Protein AF-A0A9Q4A9U7-F1 (afdb_monomer_lite)

Secondary structure (DSSP, 8-state):
----SS-HHHHHIIIIIIS-GGGGGGSGGGTT--HHHHHHHHT-

pLDDT: mean 86.48, std 12.94, range [45.28, 96.12]

Sequence (44 aa):
MSESLLSSRNLAFELYEVLDAEGLIRRERFAEHSRETFDAALGT

Structure (mmCIF, N/CA/C/O backbone):
data_AF-A0A9Q4A9U7-F1
#
_entry.id   AF-A0A9Q4A9U7-F1
#
loop_
_atom_site.group_PDB
_atom_site.id
_atom_site.type_symbol
_atom_site.label_atom_id
_atom_site.label_alt_id
_atom_site.label_comp_id
_atom_site.label_asym_id
_atom_site.label_entity_id
_atom_site.label_seq_id
_atom_site.pdbx_PDB_ins_code
_atom_site.Cartn_x
_atom_site.Cartn_y
_atom_site.Cartn_z
_atom_site.occupancy
_atom_site.B_iso_or_equiv
_atom_site.auth_seq_id
_atom_site.auth_comp_id
_atom_site.auth_asym_id
_atom_site.auth_atom_id
_atom_site.pdbx_PDB_model_num
ATOM 1 N N . MET A 1 1 ? -25.481 0.208 5.232 1.00 45.28 1 MET A N 1
ATOM 2 C CA . MET A 1 1 ? -24.477 1.270 5.420 1.00 45.28 1 MET A CA 1
ATOM 3 C C . MET A 1 1 ? -23.441 0.704 6.363 1.00 45.28 1 MET A C 1
ATOM 5 O O . MET A 1 1 ? -23.621 0.805 7.567 1.00 45.28 1 MET A O 1
ATOM 9 N N . SER A 1 2 ? -22.487 -0.057 5.830 1.00 49.75 2 SER A N 1
ATOM 10 C CA . SER A 1 2 ? -21.495 -0.753 6.646 1.00 49.75 2 SER A CA 1
ATOM 11 C C . SER A 1 2 ? -20.705 0.297 7.416 1.00 49.75 2 SER A C 1
ATOM 13 O O . SER A 1 2 ? -20.025 1.116 6.803 1.00 49.75 2 SER A O 1
ATOM 15 N N . GLU A 1 3 ? -20.855 0.325 8.739 1.00 54.50 3 GLU A N 1
ATOM 16 C CA . GLU A 1 3 ? -19.941 1.059 9.603 1.00 54.50 3 GLU A CA 1
ATOM 17 C C . GLU A 1 3 ? -18.561 0.464 9.352 1.00 54.50 3 GLU A C 1
ATOM 19 O O . GLU A 1 3 ? -18.248 -0.639 9.801 1.00 54.50 3 GLU A O 1
ATOM 24 N N . SER A 1 4 ? -17.774 1.139 8.516 1.00 63.91 4 SER A N 1
ATOM 25 C CA . SER A 1 4 ? -16.421 0.702 8.235 1.00 63.91 4 SER A CA 1
ATOM 26 C C . SER A 1 4 ? -15.653 0.775 9.547 1.00 63.91 4 SER A C 1
ATOM 28 O O . SER A 1 4 ? -15.314 1.856 10.023 1.00 63.91 4 SER A O 1
ATOM 30 N N . LEU A 1 5 ? -15.371 -0.392 10.129 1.00 70.25 5 LEU A N 1
ATOM 31 C CA . LEU A 1 5 ? -14.469 -0.544 11.274 1.00 70.25 5 LEU A CA 1
ATOM 32 C C . LEU A 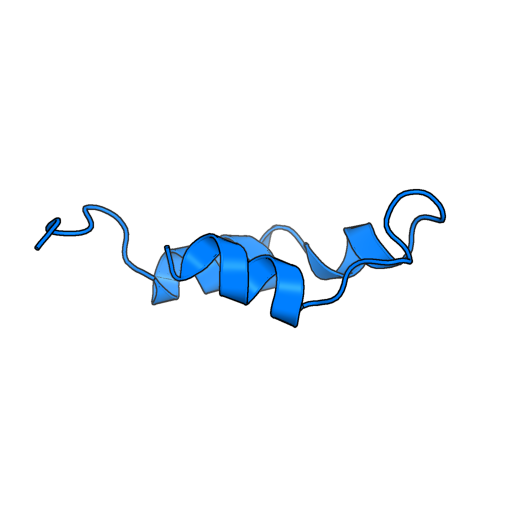1 5 ? -13.058 -0.016 10.954 1.00 70.25 5 LEU A C 1
ATOM 34 O O . LEU A 1 5 ? -12.238 0.171 11.850 1.00 70.25 5 LEU A O 1
ATOM 38 N N . LEU A 1 6 ? -12.776 0.219 9.671 1.00 73.44 6 LEU A N 1
ATOM 39 C CA . LEU A 1 6 ? -11.529 0.749 9.158 1.00 73.44 6 LEU A CA 1
ATOM 40 C C . LEU A 1 6 ? -11.685 2.222 8.773 1.00 73.44 6 LEU A C 1
ATOM 42 O O . LEU A 1 6 ? -12.552 2.604 7.987 1.00 73.44 6 LEU A O 1
ATOM 46 N N . SER A 1 7 ? -10.785 3.054 9.293 1.00 85.75 7 SER A N 1
ATOM 47 C CA . SER A 1 7 ? -10.626 4.436 8.841 1.00 85.75 7 SER A CA 1
ATOM 48 C C . SER A 1 7 ? -9.979 4.452 7.456 1.00 85.75 7 SER A C 1
ATOM 50 O O . SER A 1 7 ? -8.820 4.059 7.322 1.00 85.75 7 SER A O 1
ATOM 52 N N . SER A 1 8 ? -10.682 4.958 6.438 1.00 84.69 8 SER A N 1
ATOM 53 C CA . SER A 1 8 ? -10.157 5.070 5.065 1.00 84.69 8 SER A CA 1
ATOM 54 C C . SER A 1 8 ? -8.872 5.899 5.001 1.00 84.69 8 SER A C 1
ATOM 56 O O . SER A 1 8 ? -7.972 5.591 4.228 1.00 84.69 8 SER A O 1
ATOM 58 N N . ARG A 1 9 ? -8.748 6.919 5.863 1.00 86.94 9 ARG A N 1
ATOM 59 C CA . ARG A 1 9 ? -7.519 7.715 5.992 1.00 86.94 9 ARG A CA 1
ATOM 60 C C . ARG A 1 9 ? -6.359 6.867 6.508 1.00 86.94 9 ARG A C 1
ATOM 62 O O . ARG A 1 9 ? -5.268 6.956 5.963 1.00 86.94 9 ARG A O 1
ATOM 69 N N . ASN A 1 10 ? -6.591 6.072 7.553 1.00 90.50 10 ASN A N 1
ATOM 70 C CA . ASN A 1 10 ? -5.544 5.217 8.110 1.00 90.50 10 ASN A CA 1
ATOM 71 C C . ASN A 1 10 ? -5.144 4.123 7.117 1.00 90.50 10 ASN A C 1
ATOM 73 O O . ASN A 1 10 ? -3.970 3.825 6.964 1.00 90.50 10 ASN A O 1
ATOM 77 N N . LEU A 1 11 ? -6.119 3.566 6.399 1.00 88.88 11 LEU A N 1
ATOM 78 C CA . LEU A 1 11 ? -5.868 2.563 5.372 1.00 88.88 11 LEU A CA 1
ATOM 79 C C . LEU A 1 11 ? -5.038 3.125 4.210 1.00 88.88 11 LEU A C 1
ATOM 81 O O . LEU A 1 11 ? -4.093 2.477 3.777 1.00 88.88 11 LEU A O 1
ATOM 85 N N . ALA A 1 12 ? -5.34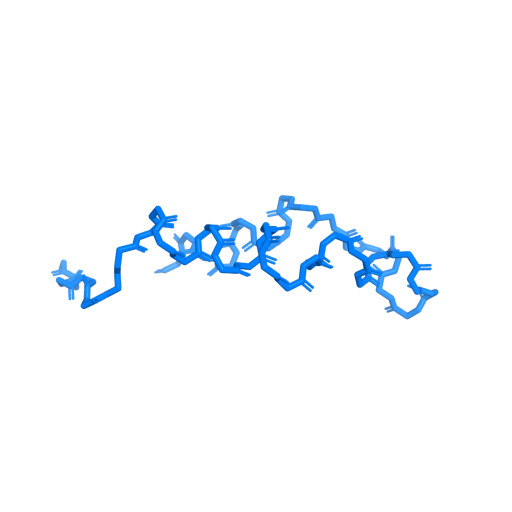5 4.341 3.749 1.00 90.50 12 ALA A N 1
ATOM 86 C CA . ALA A 1 12 ? -4.556 5.016 2.721 1.00 90.50 12 ALA A CA 1
ATOM 87 C C . ALA A 1 12 ? -3.122 5.311 3.195 1.00 90.50 12 ALA A C 1
ATOM 89 O O . ALA A 1 12 ? -2.181 5.124 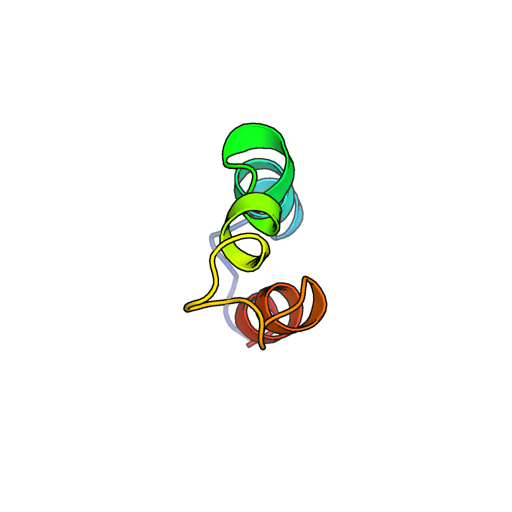2.427 1.00 90.50 12 ALA A O 1
ATOM 90 N N . PHE A 1 13 ? -2.953 5.723 4.456 1.00 92.25 13 PHE A N 1
ATOM 91 C CA . PHE A 1 13 ? -1.637 5.940 5.060 1.00 92.25 13 PHE A CA 1
ATOM 92 C C . PHE A 1 13 ? -0.806 4.649 5.077 1.00 92.25 13 PHE A C 1
ATOM 94 O O . PHE A 1 13 ? 0.294 4.613 4.532 1.00 92.25 13 PHE A O 1
ATOM 101 N N . GLU A 1 14 ? -1.352 3.561 5.622 1.00 93.88 14 GLU A N 1
ATOM 102 C CA . GLU A 1 14 ? -0.662 2.266 5.648 1.00 93.88 14 GLU A CA 1
ATOM 103 C C . GLU A 1 14 ? -0.319 1.782 4.228 1.00 93.88 14 GLU A C 1
ATOM 105 O O . GLU A 1 14 ? 0.797 1.341 3.963 1.00 93.88 14 GLU A O 1
ATOM 110 N N . LEU A 1 15 ? -1.251 1.904 3.278 1.00 93.56 15 LEU A N 1
ATOM 111 C CA . LEU A 1 15 ? -1.075 1.377 1.925 1.00 93.56 15 LEU A CA 1
ATOM 112 C C . LEU A 1 15 ? -0.038 2.154 1.100 1.00 93.56 15 LEU A C 1
ATOM 114 O O . LEU A 1 15 ? 0.793 1.546 0.423 1.00 93.56 15 LEU A O 1
ATOM 118 N N . TYR A 1 16 ? -0.087 3.485 1.132 1.00 93.88 16 TYR A N 1
ATOM 119 C CA . TYR A 1 16 ? 0.752 4.320 0.269 1.00 93.88 16 TYR A CA 1
ATOM 120 C C . TYR A 1 16 ? 2.018 4.816 0.959 1.00 93.88 16 TYR A C 1
ATOM 122 O O . TYR A 1 16 ? 3.068 4.854 0.324 1.00 93.88 16 TYR A O 1
ATOM 130 N N . GLU A 1 17 ? 1.940 5.179 2.23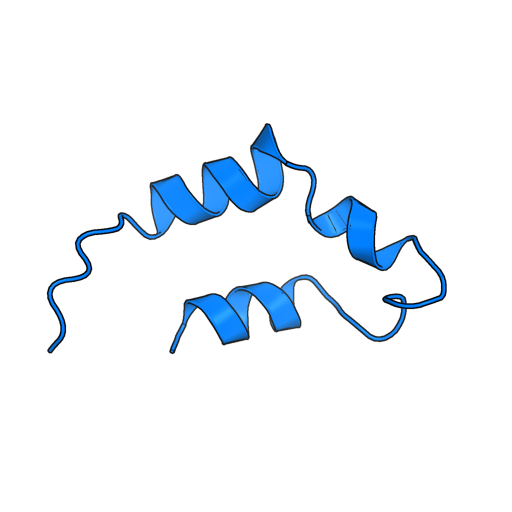8 1.00 94.06 17 GLU A N 1
ATOM 131 C CA . GLU A 1 17 ? 3.065 5.789 2.953 1.00 94.06 17 GLU A CA 1
ATOM 132 C C . GLU A 1 17 ? 3.924 4.748 3.679 1.00 94.06 17 GLU A C 1
ATOM 134 O O . GLU A 1 17 ? 5.147 4.874 3.692 1.00 94.06 17 GLU A O 1
ATOM 139 N N . VAL A 1 18 ? 3.314 3.699 4.244 1.00 96.12 18 VAL A N 1
ATOM 140 C CA . VAL A 1 18 ? 4.059 2.641 4.953 1.00 96.12 18 VAL A CA 1
ATOM 141 C C . VAL A 1 18 ? 4.492 1.522 4.002 1.00 96.12 18 VAL A C 1
ATOM 143 O O . VAL A 1 18 ? 5.646 1.095 4.039 1.00 96.12 18 VAL A O 1
ATOM 146 N N . LEU A 1 19 ? 3.585 1.038 3.148 1.00 95.69 19 LEU A N 1
ATOM 147 C CA . LEU A 1 19 ? 3.808 -0.157 2.323 1.00 95.69 19 LEU A CA 1
ATOM 148 C C . LEU A 1 19 ? 4.326 0.114 0.899 1.00 95.69 19 LEU A C 1
ATOM 150 O O . LEU A 1 19 ? 4.676 -0.848 0.215 1.00 95.69 19 LEU A O 1
ATOM 154 N N . ASP A 1 20 ? 4.381 1.373 0.445 1.00 95.19 20 ASP A N 1
ATOM 155 C CA . ASP A 1 20 ? 4.740 1.751 -0.938 1.00 95.19 20 ASP A CA 1
ATOM 156 C C . ASP A 1 20 ? 3.983 0.907 -1.986 1.00 95.19 20 ASP A C 1
ATOM 158 O O . ASP A 1 20 ? 4.575 0.261 -2.855 1.00 95.19 20 ASP A O 1
ATOM 162 N N . ALA A 1 21 ? 2.646 0.866 -1.908 1.00 93.81 21 ALA A N 1
ATOM 163 C CA . ALA A 1 21 ? 1.833 0.102 -2.861 1.00 93.81 21 ALA A CA 1
ATOM 164 C C . ALA A 1 21 ? 2.027 0.557 -4.321 1.00 93.81 21 ALA A C 1
ATOM 166 O O . ALA A 1 21 ? 1.955 -0.261 -5.240 1.00 93.81 21 ALA A O 1
ATOM 167 N N . GLU A 1 22 ? 2.361 1.830 -4.554 1.00 92.94 22 GLU A N 1
ATOM 168 C CA . GLU A 1 22 ? 2.755 2.337 -5.878 1.00 92.94 22 GLU A CA 1
ATOM 169 C C . GLU A 1 22 ? 4.064 1.695 -6.387 1.00 92.94 22 GLU A C 1
ATOM 171 O O . GLU A 1 22 ? 4.363 1.707 -7.580 1.00 92.94 22 GLU A O 1
ATOM 176 N N . GLY A 1 23 ? 4.844 1.043 -5.528 1.00 94.31 23 GLY A N 1
ATOM 177 C CA . GLY A 1 23 ? 5.960 0.207 -5.947 1.00 94.31 23 GLY A CA 1
ATOM 178 C C . GLY A 1 23 ? 5.565 -1.097 -6.622 1.00 94.31 23 GLY A C 1
ATOM 179 O O . GLY A 1 23 ? 6.364 -1.652 -7.384 1.00 94.31 23 GLY A O 1
ATOM 180 N N . LEU A 1 24 ? 4.336 -1.573 -6.415 1.00 93.94 24 LEU A N 1
ATOM 181 C CA . LEU A 1 24 ? 3.842 -2.787 -7.060 1.00 93.94 24 LEU A CA 1
ATOM 182 C C . LEU A 1 24 ? 3.705 -2.594 -8.570 1.00 93.94 24 LEU A C 1
ATOM 184 O O . LEU A 1 24 ? 4.137 -3.471 -9.315 1.00 93.94 24 LEU A O 1
ATOM 188 N N . ILE A 1 25 ? 3.208 -1.434 -9.012 1.00 94.31 25 ILE A N 1
ATOM 189 C CA . ILE A 1 25 ? 2.987 -1.120 -10.435 1.00 94.31 25 ILE A CA 1
ATOM 190 C C . ILE A 1 25 ? 4.293 -0.970 -1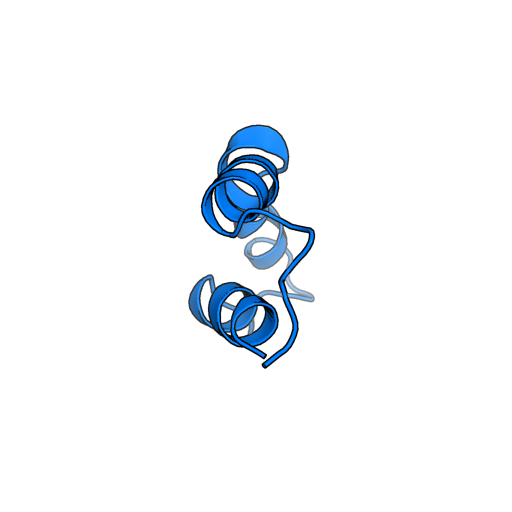1.230 1.00 94.31 25 ILE A C 1
ATOM 192 O O . ILE A 1 25 ? 4.290 -1.033 -12.454 1.00 94.31 25 ILE A O 1
ATOM 196 N N . ARG A 1 26 ? 5.443 -0.843 -10.549 1.00 93.31 26 ARG A N 1
ATOM 197 C CA . ARG A 1 26 ? 6.769 -0.865 -11.194 1.00 93.31 26 ARG A CA 1
ATOM 198 C C . ARG A 1 26 ? 7.180 -2.266 -11.661 1.00 93.31 26 ARG A C 1
ATOM 200 O O . ARG A 1 26 ? 8.137 -2.397 -12.419 1.00 93.31 26 ARG A O 1
ATOM 207 N N . ARG A 1 27 ? 6.508 -3.323 -11.191 1.00 94.69 27 ARG A N 1
ATOM 208 C CA . ARG A 1 27 ? 6.762 -4.700 -11.634 1.00 94.69 27 ARG A CA 1
ATOM 209 C C . ARG A 1 27 ? 5.973 -4.975 -12.905 1.00 94.69 27 ARG A C 1
ATOM 211 O O . ARG A 1 27 ? 4.783 -4.696 -12.953 1.00 94.69 27 ARG A O 1
ATOM 218 N N . GLU A 1 28 ? 6.605 -5.630 -13.874 1.00 94.06 28 GLU A N 1
ATOM 219 C CA . GLU A 1 28 ? 6.010 -5.943 -15.184 1.00 94.06 28 GLU A CA 1
ATOM 220 C C . GLU A 1 28 ? 4.640 -6.637 -15.079 1.00 94.06 28 GLU A C 1
ATOM 222 O O . GLU A 1 28 ? 3.712 -6.294 -15.800 1.00 94.06 28 GLU A O 1
ATOM 227 N N . ARG A 1 29 ? 4.468 -7.531 -14.095 1.00 94.38 29 ARG A N 1
ATOM 228 C CA . ARG A 1 29 ? 3.199 -8.233 -13.834 1.00 94.38 29 ARG A CA 1
ATOM 229 C C . ARG A 1 29 ? 2.037 -7.317 -13.419 1.00 94.38 29 ARG A C 1
ATOM 231 O O . ARG A 1 29 ? 0.890 -7.721 -13.547 1.00 94.38 29 ARG A O 1
ATOM 238 N N . PHE A 1 30 ? 2.321 -6.141 -12.872 1.00 93.88 30 PHE A N 1
ATOM 239 C CA . PHE A 1 30 ? 1.319 -5.206 -12.349 1.00 93.88 30 PHE A CA 1
ATOM 240 C C . PHE A 1 30 ? 1.372 -3.850 -13.060 1.00 93.88 30 PHE A C 1
ATOM 242 O O . PHE A 1 30 ? 0.752 -2.898 -12.596 1.00 93.88 30 PHE A O 1
ATOM 249 N N . ALA A 1 31 ? 2.106 -3.757 -14.172 1.00 93.50 31 ALA A N 1
ATOM 250 C CA . ALA A 1 31 ? 2.299 -2.514 -14.914 1.00 93.50 31 ALA A CA 1
ATOM 251 C C . ALA A 1 31 ? 1.003 -1.989 -15.560 1.00 93.50 31 ALA A C 1
ATOM 253 O O . ALA A 1 31 ? 0.925 -0.818 -15.915 1.00 93.50 31 ALA A O 1
ATOM 254 N N . GLU A 1 32 ? -0.015 -2.842 -15.700 1.00 94.81 32 GLU A N 1
ATOM 255 C CA . GLU A 1 32 ? -1.355 -2.459 -16.158 1.00 94.81 32 GLU A CA 1
ATOM 256 C C . GLU A 1 32 ? -2.198 -1.757 -15.080 1.00 94.81 32 GLU A C 1
ATOM 258 O O . GLU A 1 32 ? -3.234 -1.173 -15.394 1.00 94.81 32 GLU A O 1
ATOM 263 N N . HIS A 1 33 ? -1.781 -1.815 -13.812 1.00 94.69 33 HIS A N 1
ATOM 264 C CA . HIS A 1 33 ? -2.507 -1.199 -12.708 1.00 94.69 33 HIS A CA 1
ATOM 265 C C . HIS A 1 33 ? -1.993 0.207 -12.415 1.00 94.69 33 HIS A C 1
ATOM 267 O O . HIS A 1 33 ? -0.841 0.558 -12.668 1.00 94.69 33 HIS A O 1
ATOM 273 N N . SER A 1 34 ? -2.866 1.010 -11.820 1.00 93.06 34 SER A N 1
ATOM 274 C CA . SER A 1 34 ? -2.563 2.366 -11.379 1.00 93.06 34 SER A CA 1
ATOM 275 C C . SER A 1 34 ? -3.030 2.581 -9.944 1.00 93.06 34 SER A C 1
ATOM 277 O O . SER A 1 34 ? -3.784 1.781 -9.386 1.00 93.06 34 SER A O 1
ATOM 279 N N . ARG A 1 35 ? -2.627 3.711 -9.358 1.00 90.19 35 ARG A N 1
ATOM 280 C CA . ARG A 1 35 ? -3.151 4.172 -8.069 1.00 90.19 35 ARG A CA 1
ATOM 281 C C . ARG A 1 35 ? -4.685 4.205 -8.044 1.00 90.19 35 ARG A C 1
ATOM 283 O O . ARG A 1 35 ? -5.289 3.742 -7.085 1.00 90.19 35 ARG A O 1
ATOM 290 N N . GLU A 1 36 ? -5.316 4.647 -9.134 1.00 91.44 36 GLU A N 1
ATOM 291 C CA . GLU A 1 36 ? -6.781 4.654 -9.262 1.00 91.44 36 GLU A CA 1
ATOM 292 C C . GLU A 1 36 ? -7.389 3.252 -9.159 1.00 91.44 36 GLU A C 1
ATOM 294 O O . GLU A 1 36 ? -8.484 3.105 -8.628 1.00 91.44 36 GLU A O 1
ATOM 299 N N . THR A 1 37 ? -6.686 2.209 -9.617 1.00 92.69 37 THR A N 1
ATOM 300 C CA . THR A 1 37 ? -7.157 0.821 -9.468 1.00 92.69 37 THR A CA 1
ATOM 301 C C . THR A 1 37 ? -7.226 0.419 -7.994 1.00 92.69 37 THR A C 1
ATOM 303 O O . THR A 1 37 ? -8.182 -0.232 -7.574 1.00 92.69 37 THR A O 1
ATOM 306 N N . PHE A 1 38 ? -6.237 0.825 -7.193 1.00 91.19 38 PHE A N 1
ATOM 307 C CA . PHE A 1 38 ? -6.225 0.564 -5.755 1.00 91.19 38 PHE A CA 1
ATOM 308 C C . PHE A 1 38 ? -7.304 1.372 -5.029 1.00 91.19 38 PHE A C 1
ATOM 310 O O . PHE A 1 38 ? -8.060 0.803 -4.243 1.00 91.19 38 PHE A O 1
ATOM 317 N N . ASP A 1 39 ? -7.441 2.662 -5.343 1.00 89.44 39 ASP A N 1
ATOM 318 C CA . ASP A 1 39 ? -8.466 3.525 -4.742 1.00 89.44 39 ASP A CA 1
ATOM 319 C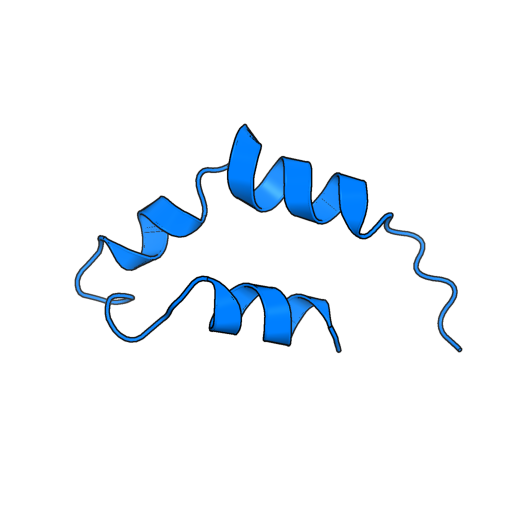 C . ASP A 1 39 ? -9.889 3.046 -5.081 1.00 89.44 39 ASP A C 1
ATOM 321 O O . ASP A 1 39 ? -10.763 3.033 -4.213 1.00 89.44 39 ASP A O 1
ATOM 325 N N . ALA A 1 40 ? -10.118 2.573 -6.311 1.00 90.00 40 ALA A N 1
ATOM 326 C CA . ALA A 1 40 ? -11.393 1.986 -6.720 1.00 90.00 40 ALA A CA 1
ATOM 327 C C . ALA A 1 40 ? -11.726 0.702 -5.942 1.00 90.00 40 ALA A C 1
ATOM 329 O O . ALA A 1 40 ? -12.884 0.493 -5.584 1.00 90.00 40 ALA A O 1
ATOM 330 N N . ALA A 1 41 ? -10.729 -0.136 -5.637 1.00 87.00 41 ALA A N 1
ATOM 331 C CA . ALA A 1 41 ? -10.922 -1.331 -4.816 1.00 87.00 41 ALA A CA 1
ATOM 332 C C . ALA A 1 41 ? -11.255 -0.982 -3.353 1.00 87.00 41 ALA A C 1
ATOM 334 O O . ALA A 1 41 ? -12.091 -1.642 -2.738 1.00 87.00 41 ALA A O 1
ATOM 335 N N . LEU A 1 42 ? -10.645 0.075 -2.807 1.00 82.81 42 LEU A N 1
ATOM 336 C CA . LEU A 1 42 ? -10.928 0.569 -1.453 1.00 82.81 42 LEU A CA 1
ATOM 337 C C . LEU A 1 42 ? -12.297 1.256 -1.319 1.00 82.81 42 LEU A C 1
ATOM 339 O O . LEU A 1 42 ? -12.811 1.370 -0.209 1.00 82.81 42 LEU A O 1
ATOM 343 N N . GLY A 1 43 ? -12.866 1.739 -2.425 1.00 77.19 43 GLY A N 1
ATOM 344 C CA . GLY A 1 43 ? -14.154 2.434 -2.469 1.00 77.19 43 GLY A CA 1
ATOM 345 C C . GLY A 1 43 ? -15.391 1.538 -2.621 1.00 77.19 43 GLY A C 1
ATOM 346 O O . GLY A 1 43 ? -16.462 2.079 -2.901 1.00 77.19 43 GLY A O 1
ATOM 347 N N . THR A 1 44 ? -15.254 0.211 -2.485 1.00 58.31 44 THR A N 1
ATOM 348 C CA . THR A 1 44 ? -16.365 -0.769 -2.559 1.00 58.31 44 THR A CA 1
ATOM 349 C C . THR A 1 44 ? -16.990 -1.072 -1.202 1.00 58.31 44 THR A C 1
ATOM 351 O O . THR A 1 44 ? -18.227 -1.271 -1.175 1.00 58.31 44 THR A O 1
#

Radius of gyration: 11.84 Å; chains: 1; bounding box: 31×16×27 Å

Organism: Pseudomonas syringae (NCBI:txid317)

Foldseek 3Di:
DPPPPDDPVVVCCCCCVVVVVVVVCVDPVNVVDDPVNVVVVSVD